Protein AF-A0A834YKR9-F1 (afdb_monomer_lite)

Secondary structure (DSSP, 8-state):
--------------------------------------PPP---HHHHHHEEE-TTS-EEEPPSS-SS-HHHHHTT-

Structure (mmCIF, N/CA/C/O backbone):
data_AF-A0A834YKR9-F1
#
_entry.id   AF-A0A834YKR9-F1
#
loop_
_atom_site.group_PDB
_atom_site.id
_atom_site.type_symbol
_atom_site.label_atom_id
_atom_site.label_alt_id
_atom_site.label_comp_id
_atom_site.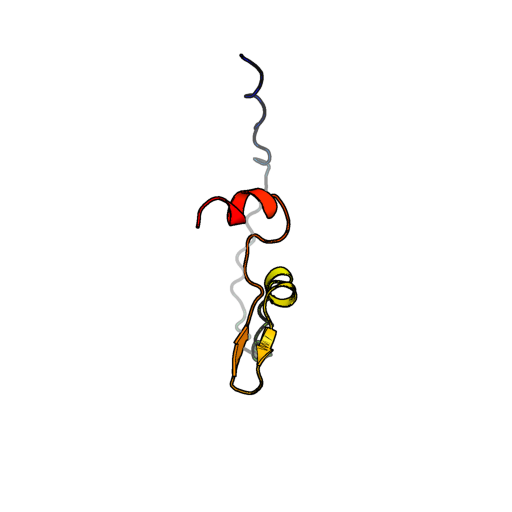label_asym_id
_atom_site.label_entity_id
_atom_site.label_seq_id
_atom_site.pdbx_PDB_ins_code
_atom_site.Cartn_x
_atom_site.Cartn_y
_atom_site.Cartn_z
_atom_site.occupancy
_atom_site.B_iso_or_equiv
_atom_site.auth_seq_id
_atom_site.auth_comp_id
_atom_site.auth_asym_id
_atom_site.auth_atom_id
_atom_site.pdbx_PDB_model_num
ATOM 1 N N . MET A 1 1 ? 36.682 -3.170 24.744 1.00 49.75 1 MET A N 1
ATOM 2 C CA . MET A 1 1 ? 35.213 -3.334 24.785 1.00 49.75 1 MET A CA 1
ATOM 3 C C . MET A 1 1 ? 34.731 -3.440 26.229 1.00 49.75 1 MET A C 1
ATOM 5 O O . MET A 1 1 ? 34.490 -4.533 26.708 1.00 49.75 1 MET A O 1
ATOM 9 N N . GLN A 1 2 ? 34.625 -2.318 26.938 1.00 54.66 2 GLN A N 1
ATOM 10 C CA . GLN A 1 2 ? 34.008 -2.236 28.268 1.00 54.66 2 GLN A CA 1
ATOM 11 C C . GLN A 1 2 ? 33.570 -0.781 28.449 1.00 54.66 2 GLN A C 1
ATOM 13 O O . GLN A 1 2 ? 34.425 0.059 28.706 1.00 54.66 2 GLN A O 1
ATOM 18 N N . ARG A 1 3 ? 32.306 -0.422 28.186 1.00 57.59 3 ARG A N 1
ATOM 19 C CA . ARG A 1 3 ? 31.857 0.971 28.415 1.00 57.59 3 ARG A CA 1
ATOM 20 C C . ARG A 1 3 ? 30.353 1.209 28.565 1.00 57.59 3 ARG A C 1
ATOM 22 O O . ARG A 1 3 ? 29.954 2.364 28.567 1.00 57.59 3 ARG A O 1
ATOM 29 N N . TRP A 1 4 ? 29.519 0.175 28.687 1.00 54.84 4 TRP A N 1
ATOM 30 C CA . TRP A 1 4 ? 28.061 0.369 28.645 1.00 54.84 4 TRP A CA 1
ATOM 31 C C . TRP A 1 4 ? 27.275 -0.573 29.557 1.00 54.84 4 TRP A C 1
ATOM 33 O O . TRP A 1 4 ? 26.328 -1.222 29.135 1.00 54.84 4 TRP A O 1
ATOM 43 N N . TYR A 1 5 ? 27.619 -0.620 30.838 1.00 60.09 5 TYR A N 1
ATOM 44 C CA . TYR A 1 5 ? 26.619 -0.949 31.851 1.00 60.09 5 TYR A CA 1
ATOM 45 C C . TYR A 1 5 ? 26.946 -0.180 33.123 1.00 60.09 5 TYR A C 1
ATOM 47 O O . TYR A 1 5 ? 28.059 -0.240 33.634 1.00 60.09 5 TYR A O 1
ATOM 55 N N . GLY A 1 6 ? 25.988 0.597 33.619 1.00 60.62 6 GLY A N 1
ATOM 56 C CA . GLY A 1 6 ? 26.177 1.288 34.887 1.00 60.62 6 GLY A CA 1
ATOM 57 C C . GLY A 1 6 ? 25.358 2.552 35.053 1.00 60.62 6 GLY A C 1
ATOM 58 O O . GLY A 1 6 ? 25.938 3.599 35.317 1.00 60.62 6 GLY A O 1
ATOM 59 N N . LYS A 1 7 ? 24.027 2.465 34.938 1.00 61.84 7 LYS A N 1
ATOM 60 C CA . LYS A 1 7 ? 23.131 3.326 35.727 1.00 61.84 7 LYS A CA 1
ATOM 61 C C . LYS A 1 7 ? 21.672 2.916 35.594 1.00 61.84 7 LYS A C 1
ATOM 63 O O . LYS A 1 7 ? 20.978 3.388 34.710 1.00 61.84 7 LYS A O 1
ATOM 68 N N . LEU A 1 8 ? 21.207 2.101 36.535 1.00 58.62 8 LEU A N 1
ATOM 69 C CA . LEU A 1 8 ? 19.835 2.165 37.032 1.00 58.62 8 LEU A CA 1
ATOM 70 C C . LEU A 1 8 ? 19.906 1.933 38.546 1.00 58.62 8 LEU A C 1
ATOM 72 O O . LEU A 1 8 ? 20.005 0.800 39.004 1.00 58.62 8 LEU A O 1
ATOM 76 N N . ARG A 1 9 ? 19.945 3.021 39.325 1.00 58.91 9 ARG A N 1
ATOM 77 C CA . ARG A 1 9 ? 19.644 2.978 40.761 1.00 58.91 9 ARG A CA 1
ATOM 78 C C . ARG A 1 9 ? 18.238 3.532 40.953 1.00 58.91 9 ARG A C 1
ATOM 80 O O . ARG A 1 9 ? 17.931 4.624 40.483 1.00 58.91 9 ARG A O 1
ATOM 87 N N . SER A 1 10 ? 17.423 2.710 4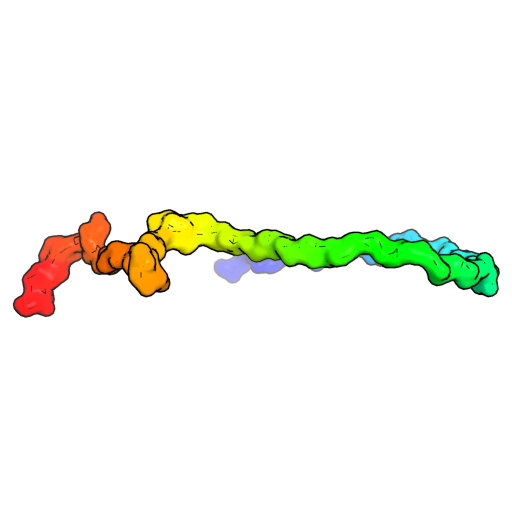1.596 1.00 56.09 10 SER A N 1
ATOM 88 C CA . SER A 1 10 ? 16.003 2.869 41.875 1.00 56.09 10 SER A CA 1
ATOM 89 C C . SER A 1 10 ? 15.689 4.149 42.647 1.00 56.09 10 SER A C 1
ATOM 91 O O . SER A 1 10 ? 16.413 4.513 43.572 1.00 56.09 10 SER A O 1
ATOM 93 N N . VAL A 1 11 ? 14.577 4.795 42.296 1.00 56.25 11 VAL A N 1
ATOM 94 C CA . VAL A 1 11 ? 13.997 5.921 43.036 1.00 56.25 11 VAL A CA 1
ATOM 95 C C . VAL A 1 11 ? 12.604 5.519 43.521 1.00 56.25 11 VAL A C 1
ATOM 97 O O . VAL A 1 11 ? 11.839 4.928 42.766 1.00 56.25 11 VAL A O 1
ATOM 100 N N . ALA A 1 12 ? 12.320 5.911 44.768 1.00 47.50 12 ALA A N 1
ATOM 101 C CA . ALA A 1 12 ? 11.042 5.900 45.488 1.00 47.50 12 ALA A CA 1
ATOM 102 C C . ALA A 1 12 ? 10.720 4.662 46.348 1.00 47.50 12 ALA A C 1
ATOM 104 O O . ALA A 1 12 ? 9.707 3.998 46.168 1.00 47.50 12 ALA A O 1
ATOM 105 N N . ALA A 1 13 ? 11.528 4.445 47.388 1.00 50.16 13 ALA A N 1
ATOM 106 C CA . ALA A 1 13 ? 11.013 3.986 48.678 1.00 50.16 13 ALA A CA 1
ATOM 107 C C . ALA A 1 13 ? 10.968 5.204 49.610 1.00 50.16 13 ALA A C 1
ATOM 109 O O . ALA A 1 13 ? 11.895 5.442 50.378 1.00 50.16 13 ALA A O 1
ATOM 110 N N . TYR A 1 14 ? 9.937 6.039 49.471 1.00 45.72 14 TYR A N 1
ATOM 111 C CA . TYR A 1 14 ? 9.635 7.056 50.474 1.00 45.72 14 TYR A CA 1
ATOM 112 C C . TYR A 1 14 ? 8.123 7.141 50.676 1.00 45.72 14 TYR A C 1
ATOM 114 O O . TYR A 1 14 ? 7.391 7.672 49.849 1.00 45.72 14 TYR A O 1
ATOM 122 N N . SER A 1 15 ? 7.706 6.563 51.800 1.00 42.28 15 SER A N 1
ATOM 123 C CA . SER A 1 15 ? 6.809 7.190 52.766 1.00 42.28 15 SER A CA 1
ATOM 124 C C . SER A 1 15 ? 5.463 7.706 52.252 1.00 42.28 15 SER A C 1
ATOM 126 O O . SER A 1 15 ? 5.357 8.840 51.794 1.00 42.28 15 SER A O 1
ATOM 128 N N . ARG A 1 16 ? 4.407 6.910 52.467 1.00 40.91 16 ARG A N 1
ATOM 129 C CA . ARG A 1 16 ? 3.106 7.427 52.928 1.00 40.91 16 ARG A CA 1
ATOM 130 C C . ARG A 1 16 ? 2.498 6.451 53.930 1.00 40.91 16 ARG A C 1
ATOM 132 O O . ARG A 1 16 ? 1.520 5.766 53.650 1.00 40.91 16 ARG A O 1
ATOM 139 N N . GLU A 1 17 ? 3.095 6.402 55.111 1.00 47.66 17 GLU A N 1
ATOM 140 C CA . GLU A 1 17 ? 2.357 6.021 56.309 1.00 47.66 17 GLU A CA 1
ATOM 141 C C . GLU A 1 17 ? 1.320 7.114 56.582 1.00 47.66 17 GLU A C 1
ATOM 143 O O . GLU A 1 17 ? 1.662 8.241 56.924 1.00 47.66 17 GLU A O 1
ATOM 148 N N . SER A 1 18 ? 0.048 6.809 56.359 1.00 47.44 18 SER A N 1
ATOM 149 C CA . SER A 1 18 ? -1.077 7.444 57.046 1.00 47.44 18 SER A CA 1
ATOM 150 C C . SER A 1 18 ? -2.319 6.643 56.681 1.00 47.44 18 SER A C 1
ATOM 152 O O . SER A 1 18 ? -2.868 6.757 55.585 1.00 47.44 18 SER A O 1
ATOM 154 N N . LEU A 1 19 ? -2.685 5.750 57.597 1.00 44.62 19 LEU A N 1
ATOM 155 C CA . LEU A 1 19 ? -3.927 4.993 57.605 1.00 44.62 19 LEU A CA 1
ATOM 156 C C . LEU A 1 19 ? -5.105 5.965 57.459 1.00 44.62 19 LEU A C 1
ATOM 158 O O . LEU A 1 19 ? -5.457 6.686 58.391 1.00 44.62 19 LEU A O 1
ATOM 162 N N . GLY A 1 20 ? -5.702 5.988 56.268 1.00 40.66 20 GLY A N 1
ATOM 163 C CA . GLY A 1 20 ? -6.962 6.669 56.019 1.00 40.66 20 GLY A CA 1
ATOM 164 C C . GLY A 1 20 ? -8.061 5.997 56.832 1.00 40.66 20 GLY A C 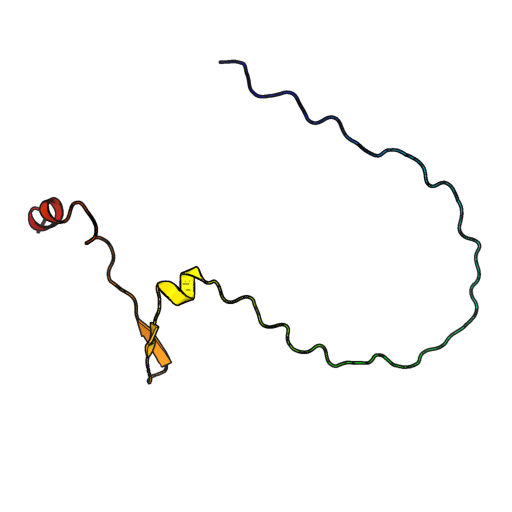1
ATOM 165 O O . GLY A 1 20 ? -8.396 4.838 56.601 1.00 40.66 20 GLY A O 1
ATOM 166 N N . PHE A 1 21 ? -8.574 6.743 57.805 1.00 43.44 21 PHE A N 1
ATOM 167 C CA . PHE A 1 21 ? -9.716 6.417 58.642 1.00 43.44 21 PHE A CA 1
ATOM 168 C C . PHE A 1 21 ? -10.859 5.783 57.840 1.00 43.44 21 PHE A C 1
ATOM 170 O O . PHE A 1 21 ? -11.319 6.320 56.831 1.00 43.44 21 PHE A O 1
ATOM 177 N N . LEU A 1 22 ? -11.345 4.650 58.343 1.00 44.03 22 LEU A N 1
ATOM 178 C CA . LEU A 1 22 ? -12.597 4.037 57.929 1.00 44.03 22 LEU A CA 1
ATOM 179 C C . LEU A 1 22 ? -13.740 5.047 58.113 1.00 44.03 22 LEU A C 1
ATOM 181 O O . LEU A 1 22 ? -14.058 5.431 59.235 1.00 44.03 22 LEU A O 1
ATOM 185 N N . SER A 1 23 ? -14.398 5.426 57.019 1.00 41.75 23 SER A N 1
ATOM 186 C CA . SER A 1 23 ? -15.761 5.958 57.054 1.00 41.75 23 SER A CA 1
ATOM 187 C C . SER A 1 23 ? -16.599 5.242 55.992 1.00 41.75 23 SER A C 1
ATOM 189 O O . SER A 1 23 ? -16.515 5.572 54.807 1.00 41.75 23 SER A O 1
ATOM 191 N N . PRO A 1 24 ? -17.381 4.217 56.374 1.00 57.72 24 PRO A N 1
ATOM 192 C CA . PRO A 1 24 ? -18.226 3.470 55.457 1.00 57.72 24 PRO A CA 1
ATOM 193 C C . PRO A 1 24 ? -19.664 3.988 55.523 1.00 57.72 24 PRO A C 1
ATOM 195 O O . PRO A 1 24 ? -20.555 3.285 55.987 1.00 57.72 24 PRO A O 1
ATOM 198 N N . GLN A 1 25 ? -19.923 5.222 55.085 1.00 55.09 25 GLN A N 1
ATOM 199 C CA . GLN A 1 25 ? -21.294 5.737 55.021 1.00 55.09 25 GLN A CA 1
ATOM 200 C C . GLN A 1 25 ? -21.479 6.716 53.861 1.00 55.09 25 GLN A C 1
ATOM 202 O O . GLN A 1 25 ? -21.273 7.914 54.013 1.00 55.09 25 GLN A O 1
ATOM 207 N N . ARG A 1 26 ? -21.956 6.200 52.721 1.00 49.81 26 ARG A N 1
ATOM 208 C CA . ARG A 1 26 ? -23.243 6.585 52.101 1.00 49.81 26 ARG A CA 1
ATOM 209 C C . ARG A 1 26 ? -23.287 6.152 50.639 1.00 49.81 26 ARG A C 1
ATOM 211 O O . ARG A 1 26 ? -22.599 6.682 49.776 1.00 49.81 26 ARG A O 1
ATOM 218 N N . ARG A 1 27 ? -24.170 5.184 50.384 1.00 57.06 27 ARG A N 1
ATOM 219 C CA . ARG A 1 27 ? -24.715 4.872 49.064 1.00 57.06 27 ARG A CA 1
ATOM 220 C C . ARG A 1 27 ? -25.318 6.150 48.477 1.00 57.06 27 ARG A C 1
ATOM 222 O O . ARG A 1 27 ? -26.377 6.575 48.922 1.00 57.06 27 ARG A O 1
ATOM 229 N N . LEU A 1 28 ? -24.672 6.712 47.467 1.00 56.00 28 LEU A N 1
ATOM 230 C CA . LEU A 1 28 ? -25.340 7.486 46.428 1.00 56.00 28 LEU A CA 1
ATOM 231 C C . LEU A 1 28 ? -25.005 6.794 45.111 1.00 56.00 28 LEU A C 1
ATOM 233 O O . LEU A 1 28 ? -24.078 7.163 44.400 1.00 56.00 28 LEU A O 1
ATOM 237 N N . LEU A 1 29 ? -25.735 5.716 44.823 1.00 59.00 29 LEU A N 1
ATOM 238 C CA . LEU A 1 29 ? -25.855 5.258 43.448 1.00 59.00 29 LEU A CA 1
ATOM 239 C C . LEU A 1 29 ? -26.694 6.312 42.739 1.00 59.00 29 LEU A C 1
ATOM 241 O O . LEU A 1 29 ? -27.904 6.257 42.879 1.00 59.00 29 LEU A O 1
ATOM 245 N N . HIS A 1 30 ? -26.097 7.275 42.040 1.00 43.34 30 HIS A N 1
ATOM 246 C CA . HIS A 1 30 ? -26.826 7.991 40.997 1.00 43.34 30 HIS A CA 1
ATOM 247 C C . HIS A 1 30 ? -25.898 8.633 39.964 1.00 43.34 30 HIS A C 1
ATOM 249 O O . HIS A 1 30 ? -24.999 9.399 40.290 1.00 43.34 30 HIS A O 1
ATOM 255 N N . TYR A 1 31 ? -26.241 8.315 38.713 1.00 43.19 31 TYR A N 1
ATOM 256 C CA . TYR A 1 31 ? -25.761 8.827 37.434 1.00 43.19 31 TYR A CA 1
ATOM 257 C C . TYR A 1 31 ? -24.331 8.455 37.027 1.00 43.19 31 TYR A C 1
ATOM 259 O O . TYR A 1 31 ? -23.360 9.129 37.340 1.00 43.19 31 TYR A O 1
ATOM 267 N N . CYS A 1 32 ? -24.237 7.398 36.214 1.00 49.31 32 CYS A N 1
ATOM 268 C CA . CYS A 1 32 ? -23.201 7.273 35.196 1.00 49.31 32 CYS A CA 1
ATOM 269 C C . CYS A 1 32 ? -23.667 8.117 33.998 1.00 49.31 32 CYS A C 1
ATOM 271 O O . CYS A 1 32 ? -24.617 7.710 33.322 1.00 49.31 32 CYS A O 1
ATOM 273 N N . PRO A 1 33 ? -23.119 9.319 33.757 1.00 65.06 33 PRO A N 1
ATOM 274 C CA . PRO A 1 33 ? -23.338 9.972 32.490 1.00 65.06 33 PRO A CA 1
ATOM 275 C C . PRO A 1 33 ? -22.447 9.308 31.438 1.00 65.06 33 PRO A C 1
ATOM 277 O O . PRO A 1 33 ? -21.357 8.821 31.726 1.00 65.06 33 PRO A O 1
ATOM 280 N N . GLN A 1 34 ? -22.936 9.389 30.207 1.00 58.25 34 GLN A N 1
ATOM 281 C CA . GLN A 1 34 ? -22.174 9.257 28.974 1.00 58.25 34 GLN A CA 1
ATOM 282 C C . GLN A 1 34 ? -21.773 7.830 28.613 1.00 58.25 34 GLN A C 1
ATOM 284 O O . GLN A 1 34 ? -20.702 7.329 28.944 1.00 58.25 34 GLN A O 1
ATOM 289 N N . PHE A 1 35 ? -22.647 7.231 27.793 1.00 47.97 35 PHE A N 1
ATOM 290 C CA . PHE A 1 35 ? -22.243 6.621 26.528 1.00 47.97 35 PHE A CA 1
ATOM 291 C C . PHE A 1 35 ? -20.798 6.989 26.199 1.00 47.97 35 PHE A C 1
ATOM 293 O O . PHE A 1 35 ? -20.494 8.141 25.889 1.00 47.97 35 PHE A O 1
ATOM 300 N N . HIS A 1 36 ? -19.905 6.021 26.359 1.00 58.22 36 HIS A N 1
ATOM 301 C CA . HIS A 1 36 ? -18.528 6.174 25.950 1.00 58.22 36 HIS A CA 1
ATOM 302 C C . HIS A 1 36 ? -18.570 6.339 24.431 1.00 58.22 36 HIS A C 1
ATOM 304 O O . HIS A 1 36 ? -18.750 5.362 23.703 1.00 58.22 36 HIS A O 1
ATOM 310 N N . GLU A 1 37 ? -18.509 7.587 23.966 1.00 61.56 37 GLU A N 1
ATOM 311 C CA . GLU A 1 37 ? -18.283 7.904 22.562 1.00 61.56 37 GLU A CA 1
ATOM 312 C C . GLU A 1 37 ? -17.144 7.000 22.076 1.00 61.56 37 GLU A C 1
ATOM 314 O O . GLU A 1 37 ? -16.112 6.917 22.760 1.00 61.56 37 GLU A O 1
ATOM 319 N N . PRO A 1 38 ? -17.311 6.256 20.967 1.00 69.69 38 PRO A N 1
ATOM 320 C CA . PRO A 1 38 ? -16.253 5.396 20.476 1.00 69.69 38 PRO A CA 1
ATOM 321 C C . PRO A 1 38 ? -15.060 6.289 20.157 1.00 69.69 38 PRO A C 1
ATOM 323 O O . PRO A 1 38 ? -15.064 7.043 19.185 1.00 69.69 38 PRO A O 1
ATOM 326 N N . VAL A 1 39 ? -14.052 6.230 21.028 1.00 72.81 39 VAL A N 1
ATOM 327 C CA . VAL A 1 39 ? -12.829 7.012 20.895 1.00 72.81 39 VAL A CA 1
ATOM 328 C C . VAL A 1 39 ? -12.288 6.731 19.495 1.00 72.81 39 VAL A C 1
ATOM 330 O O . VAL A 1 39 ? -12.050 5.558 19.182 1.00 72.81 39 VAL A O 1
ATOM 333 N N . PRO A 1 40 ? -12.120 7.750 18.630 1.00 76.69 40 PRO A N 1
ATOM 334 C CA . PRO A 1 40 ? -11.608 7.532 17.291 1.00 76.69 40 PRO A CA 1
ATOM 335 C C . PRO A 1 40 ? -10.275 6.809 17.409 1.00 76.69 40 PRO A C 1
ATOM 337 O O . PRO A 1 40 ? -9.321 7.335 17.992 1.00 76.69 40 PRO A O 1
ATOM 340 N N . PHE A 1 41 ? -10.211 5.583 16.895 1.00 80.62 41 PHE A N 1
ATOM 341 C CA . PHE A 1 41 ? -8.958 4.852 16.880 1.00 80.62 41 PHE A CA 1
ATOM 342 C C . PHE A 1 41 ? -7.939 5.703 16.112 1.00 80.62 41 PHE A C 1
ATOM 344 O O . PHE A 1 41 ? -8.246 6.222 15.030 1.00 80.62 41 PHE A O 1
ATOM 351 N N . PRO A 1 42 ? -6.731 5.905 16.658 1.00 80.75 42 PRO A N 1
ATOM 352 C CA . PRO A 1 42 ? -5.742 6.738 16.006 1.00 80.75 42 PRO A CA 1
ATOM 353 C C . PRO A 1 42 ? -5.381 6.120 14.655 1.00 80.75 42 PRO A C 1
ATOM 355 O O . PRO A 1 42 ? -4.748 5.067 14.567 1.00 80.75 42 PRO A O 1
ATOM 358 N N . VAL A 1 43 ? -5.787 6.788 13.576 1.00 79.62 43 VAL A N 1
ATOM 359 C CA . VAL A 1 43 ? -5.440 6.367 12.220 1.00 79.62 43 VAL A CA 1
ATOM 360 C C . VAL A 1 43 ? -3.949 6.604 12.024 1.00 79.62 43 VAL A C 1
ATOM 362 O O . VAL A 1 43 ? -3.456 7.733 12.104 1.00 79.62 43 VAL A O 1
ATOM 365 N N . ASN A 1 44 ? -3.213 5.531 11.746 1.00 86.31 44 ASN A N 1
ATOM 366 C CA . ASN A 1 44 ? -1.780 5.610 11.511 1.00 86.31 44 ASN A CA 1
ATOM 367 C C . ASN A 1 44 ? -1.489 6.534 10.309 1.00 86.31 44 ASN A C 1
ATOM 369 O O . ASN A 1 44 ? -1.810 6.209 9.162 1.00 86.31 44 ASN A O 1
ATOM 373 N N . ARG A 1 45 ? -0.846 7.687 10.553 1.00 88.31 45 ARG A N 1
ATOM 374 C CA . ARG A 1 45 ? -0.534 8.684 9.506 1.00 88.31 45 ARG A CA 1
ATOM 375 C C . ARG A 1 45 ? 0.308 8.107 8.360 1.00 88.31 45 ARG A C 1
ATOM 377 O O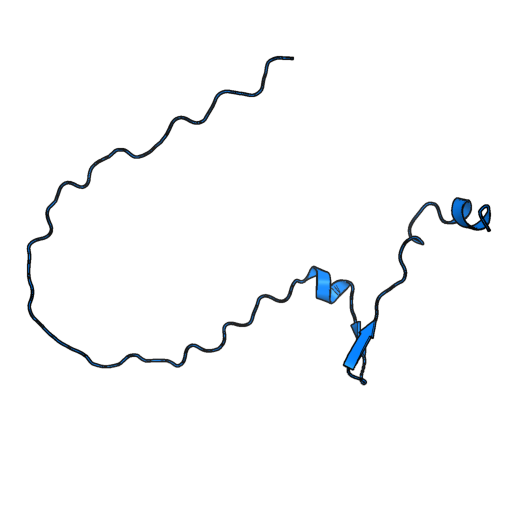 . ARG A 1 45 ? 0.138 8.523 7.217 1.00 88.31 45 ARG A O 1
ATOM 384 N N . SER A 1 46 ? 1.165 7.122 8.639 1.00 89.38 46 SER A N 1
ATOM 385 C CA . SER A 1 46 ? 1.967 6.421 7.623 1.00 89.38 46 SER A CA 1
ATOM 386 C C . SER A 1 46 ? 1.121 5.528 6.712 1.00 89.38 46 SER A C 1
ATOM 388 O O . SER A 1 46 ? 1.490 5.265 5.567 1.00 89.38 46 SER A O 1
ATOM 390 N N . PHE A 1 47 ? -0.021 5.038 7.194 1.00 91.25 47 PHE A N 1
ATOM 391 C CA . PHE A 1 47 ? -0.960 4.301 6.356 1.00 91.25 47 PHE A CA 1
ATOM 392 C C . PHE A 1 47 ? -1.629 5.248 5.352 1.00 91.25 47 PHE A C 1
ATOM 394 O O . PHE A 1 47 ? -1.604 4.998 4.148 1.00 91.25 47 PHE A O 1
ATOM 401 N N . LYS A 1 48 ? -2.107 6.404 5.827 1.00 89.12 48 LYS A N 1
ATOM 402 C CA . LYS A 1 48 ? -2.779 7.407 4.986 1.00 89.12 48 LYS A CA 1
ATOM 403 C C . LYS A 1 48 ? -1.889 7.968 3.866 1.00 89.12 48 LYS A C 1
ATOM 405 O O . LYS A 1 48 ? -2.401 8.351 2.822 1.00 89.12 48 LYS A O 1
ATOM 410 N N . SER A 1 49 ? -0.566 8.006 4.048 1.00 91.75 49 SER A N 1
ATOM 411 C CA . SER A 1 49 ? 0.363 8.477 3.008 1.00 91.75 49 SER A CA 1
ATOM 412 C C . SER A 1 49 ? 0.740 7.415 1.967 1.00 91.75 49 SER A C 1
ATOM 414 O O . SER A 1 49 ? 1.178 7.766 0.871 1.00 91.75 49 SER A O 1
ATOM 416 N N . ARG A 1 50 ? 0.592 6.121 2.283 1.00 95.38 50 ARG A N 1
ATOM 417 C CA . ARG A 1 50 ? 1.053 5.008 1.429 1.00 95.38 50 ARG A CA 1
ATOM 418 C C . ARG A 1 50 ? -0.065 4.304 0.666 1.00 95.38 50 ARG A C 1
ATOM 420 O O . ARG A 1 50 ? 0.209 3.708 -0.378 1.00 95.38 50 ARG A O 1
ATOM 427 N N . PHE A 1 51 ? -1.286 4.364 1.182 1.00 96.00 51 PHE A N 1
ATOM 428 C CA . PHE A 1 51 ? -2.431 3.608 0.688 1.00 96.00 51 PHE A CA 1
ATOM 429 C C . PHE A 1 51 ? -3.569 4.547 0.283 1.00 96.00 51 PHE A C 1
ATOM 431 O O . PHE A 1 51 ? -3.787 5.579 0.918 1.00 96.00 51 PHE A O 1
ATOM 438 N N . ARG A 1 52 ? -4.283 4.194 -0.789 1.00 94.88 52 ARG A N 1
ATOM 439 C CA . ARG A 1 52 ? -5.440 4.939 -1.304 1.00 94.88 52 ARG A CA 1
ATOM 440 C C . ARG A 1 52 ? -6.633 4.002 -1.431 1.00 94.88 52 ARG A C 1
ATOM 442 O O . ARG A 1 52 ? -6.500 2.953 -2.056 1.00 94.88 52 ARG A O 1
ATOM 449 N N . THR A 1 53 ? -7.766 4.390 -0.860 1.00 94.62 53 THR A N 1
ATOM 450 C CA . THR A 1 53 ? -9.038 3.678 -1.024 1.00 94.62 53 THR A CA 1
ATOM 451 C C . THR A 1 53 ? -9.679 4.077 -2.351 1.00 94.62 53 THR A C 1
ATOM 453 O O . THR A 1 53 ? -9.633 5.246 -2.733 1.00 94.62 53 THR A O 1
ATOM 456 N N . MET A 1 54 ? -10.231 3.102 -3.059 1.00 96.19 54 MET A N 1
ATOM 457 C CA . MET A 1 54 ? -10.935 3.257 -4.328 1.00 96.19 54 MET A CA 1
ATOM 458 C C . MET A 1 54 ? -12.455 3.278 -4.104 1.00 96.19 54 MET A C 1
ATOM 460 O O . MET A 1 54 ? -12.937 2.912 -3.034 1.00 96.19 54 MET A O 1
ATOM 464 N N . ASN A 1 55 ? -13.218 3.685 -5.122 1.00 96.44 55 ASN A N 1
ATOM 465 C CA . ASN A 1 55 ? -14.681 3.803 -5.036 1.00 96.44 55 ASN A CA 1
ATOM 466 C C . ASN A 1 55 ? -15.392 2.446 -4.871 1.00 96.44 55 ASN A C 1
ATOM 468 O O . ASN A 1 55 ? -16.501 2.396 -4.356 1.00 96.44 55 ASN A O 1
ATOM 472 N N . ASP A 1 56 ? -14.751 1.355 -5.290 1.00 96.62 56 ASP A N 1
ATOM 473 C CA . ASP A 1 56 ? -15.212 -0.031 -5.136 1.00 96.62 56 ASP A CA 1
ATOM 474 C C . ASP A 1 56 ? -14.869 -0.634 -3.757 1.00 96.62 56 ASP A C 1
ATOM 476 O O . ASP A 1 56 ? -15.108 -1.813 -3.511 1.00 96.62 56 ASP A O 1
ATOM 480 N N . GLY A 1 57 ? -14.276 0.157 -2.855 1.00 95.56 57 GLY A N 1
ATOM 481 C CA . GLY A 1 57 ? -13.853 -0.278 -1.523 1.00 95.56 57 GLY A CA 1
ATOM 482 C C . GLY A 1 57 ? -12.482 -0.961 -1.481 1.00 95.56 57 GLY A C 1
ATOM 483 O O . GLY A 1 57 ? -12.002 -1.294 -0.396 1.00 95.56 57 GLY A O 1
ATOM 484 N N . THR A 1 58 ? -11.804 -1.140 -2.618 1.00 97.00 58 THR A N 1
ATOM 485 C CA . THR A 1 58 ? -10.460 -1.736 -2.646 1.00 97.00 58 THR A CA 1
ATOM 486 C C . THR A 1 58 ? -9.376 -0.735 -2.229 1.00 97.00 58 THR A C 1
ATOM 488 O O . THR A 1 58 ? -9.550 0.483 -2.305 1.00 97.00 58 THR A O 1
ATOM 491 N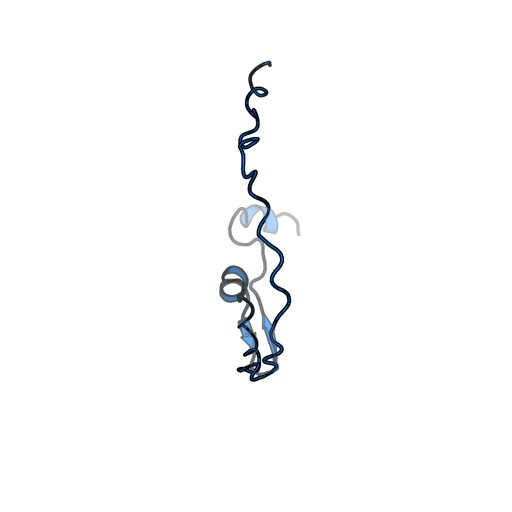 N . ILE A 1 59 ? -8.215 -1.229 -1.780 1.00 96.56 59 ILE A N 1
ATOM 492 C CA . ILE A 1 59 ? -7.071 -0.391 -1.387 1.00 96.56 59 ILE A CA 1
ATOM 493 C C . ILE A 1 59 ? -5.912 -0.590 -2.367 1.00 96.56 59 ILE A C 1
ATOM 495 O O . ILE A 1 59 ? -5.420 -1.701 -2.561 1.00 96.56 59 ILE A O 1
ATOM 499 N N . ARG A 1 60 ? -5.408 0.510 -2.936 1.00 96.19 60 ARG A N 1
ATOM 500 C CA . ARG A 1 60 ? -4.252 0.531 -3.846 1.00 96.19 60 ARG A CA 1
ATOM 501 C C . ARG A 1 60 ? -3.024 1.167 -3.200 1.00 96.19 60 ARG A C 1
ATOM 503 O O . ARG A 1 60 ? -3.116 2.011 -2.309 1.00 96.19 60 ARG A O 1
ATOM 510 N N . ARG A 1 61 ? -1.848 0.776 -3.697 1.00 96.88 61 ARG A N 1
ATOM 511 C CA . ARG A 1 61 ? -0.530 1.299 -3.298 1.00 96.88 61 ARG A CA 1
ATOM 512 C C . ARG A 1 61 ? 0.450 1.288 -4.468 1.00 96.88 61 ARG A C 1
ATOM 514 O O . ARG A 1 61 ? 0.291 0.519 -5.414 1.00 96.88 61 ARG A O 1
ATOM 521 N N . TRP A 1 62 ? 1.515 2.075 -4.355 1.00 95.75 62 TRP A N 1
ATOM 522 C CA . TRP A 1 62 ? 2.635 2.034 -5.295 1.00 95.75 62 TRP A CA 1
ATOM 523 C C . TRP A 1 62 ? 3.447 0.735 -5.173 1.00 95.75 62 TRP A C 1
ATOM 525 O O . TRP A 1 62 ? 3.636 0.199 -4.071 1.00 95.75 62 TRP A O 1
ATOM 535 N N . ARG A 1 63 ? 3.955 0.243 -6.313 1.00 93.75 63 ARG A N 1
ATOM 536 C CA . ARG A 1 63 ? 4.915 -0.871 -6.368 1.00 93.75 63 ARG A CA 1
ATOM 537 C C . ARG A 1 63 ? 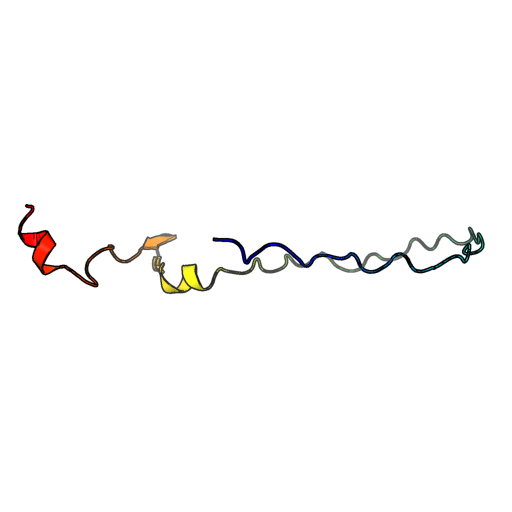6.257 -0.429 -5.778 1.00 93.75 63 ARG A C 1
ATOM 539 O O . ARG A 1 63 ? 6.698 0.701 -5.973 1.00 93.75 63 ARG A O 1
ATOM 546 N N . ALA A 1 64 ? 6.896 -1.322 -5.027 1.00 92.81 64 ALA A N 1
ATOM 547 C CA . ALA A 1 64 ? 8.168 -1.035 -4.376 1.00 92.81 64 ALA A CA 1
ATOM 548 C C . ALA A 1 64 ? 9.348 -1.097 -5.362 1.00 92.81 64 ALA A C 1
ATOM 550 O O . ALA A 1 64 ? 9.269 -1.715 -6.419 1.00 92.81 64 ALA A O 1
ATOM 551 N N . GLY A 1 65 ? 10.478 -0.500 -4.971 1.00 91.56 65 GLY A N 1
ATOM 552 C CA . GLY A 1 65 ? 11.771 -0.812 -5.581 1.00 91.56 65 GLY A CA 1
ATOM 553 C C . GLY A 1 65 ? 12.155 -0.031 -6.839 1.00 91.56 65 GLY A C 1
ATOM 554 O O . GLY A 1 65 ? 13.048 -0.495 -7.542 1.00 91.56 65 GLY A O 1
ATOM 555 N N . LYS A 1 66 ? 11.534 1.126 -7.110 1.00 90.94 66 LYS A N 1
ATOM 556 C CA . LYS A 1 66 ? 11.914 2.023 -8.223 1.00 90.94 66 LYS A CA 1
ATOM 557 C C . LYS A 1 66 ? 12.704 3.270 -7.790 1.00 90.94 66 LYS A C 1
ATOM 559 O O . LYS A 1 66 ? 13.207 3.994 -8.634 1.00 90.94 66 LYS A O 1
ATOM 564 N N . ARG A 1 67 ? 12.830 3.519 -6.481 1.00 93.69 67 ARG A N 1
ATOM 565 C CA . ARG A 1 67 ? 13.427 4.754 -5.937 1.00 93.69 67 ARG A CA 1
ATOM 566 C C . ARG A 1 67 ? 14.945 4.853 -6.132 1.00 93.69 67 ARG A C 1
ATOM 568 O O . ARG A 1 67 ? 15.454 5.949 -6.301 1.00 93.69 67 ARG A O 1
ATOM 575 N N . HIS A 1 68 ? 15.656 3.733 -6.064 1.00 93.69 68 HIS A N 1
ATOM 576 C CA . HIS A 1 68 ? 17.112 3.653 -6.197 1.00 93.69 68 HIS A CA 1
ATOM 577 C C . HIS A 1 68 ? 17.493 2.330 -6.873 1.00 93.69 68 HIS A C 1
ATOM 579 O O . HIS A 1 68 ? 16.672 1.410 -6.924 1.00 93.69 68 HIS A O 1
ATOM 585 N N . ASN A 1 69 ? 18.721 2.237 -7.392 1.00 90.88 69 ASN A N 1
ATOM 586 C CA . ASN A 1 69 ? 19.293 1.030 -8.012 1.00 90.88 69 ASN A CA 1
ATOM 587 C C . ASN A 1 69 ? 18.428 0.410 -9.125 1.00 90.88 69 ASN A C 1
ATOM 589 O O . ASN A 1 69 ? 18.466 -0.793 -9.363 1.00 90.88 69 ASN A O 1
ATOM 593 N N . ALA A 1 70 ? 17.628 1.224 -9.819 1.00 88.94 70 ALA A N 1
ATOM 594 C CA . ALA A 1 70 ? 16.726 0.733 -10.858 1.00 88.94 70 ALA A CA 1
ATOM 595 C C . ALA A 1 70 ? 17.476 0.184 -12.085 1.00 88.94 70 ALA A C 1
ATOM 597 O O . ALA A 1 70 ? 16.958 -0.710 -12.745 1.00 88.94 70 ALA A O 1
ATOM 598 N N . HIS A 1 71 ? 18.687 0.684 -12.357 1.00 87.56 71 HIS A N 1
ATOM 599 C CA . HIS A 1 71 ? 19.541 0.226 -13.457 1.00 87.56 71 HIS A CA 1
ATOM 600 C C . HIS A 1 71 ? 20.022 -1.223 -13.265 1.00 87.56 71 HIS A C 1
ATOM 602 O O . HIS A 1 71 ? 20.086 -1.971 -14.230 1.00 87.56 71 HIS A O 1
ATOM 608 N N . LEU A 1 72 ? 20.259 -1.660 -12.022 1.00 87.88 72 LEU A N 1
ATOM 609 C CA . LEU A 1 72 ? 20.681 -3.036 -11.720 1.00 87.88 72 LEU A CA 1
ATOM 610 C C . LEU A 1 72 ? 19.566 -4.066 -11.930 1.00 87.88 72 LEU A C 1
ATOM 612 O O . LEU A 1 72 ? 19.834 -5.249 -12.094 1.00 87.88 72 LEU A O 1
ATOM 616 N N . LYS A 1 73 ? 18.302 -3.633 -11.908 1.00 81.06 73 LYS A N 1
ATOM 617 C CA . LYS A 1 73 ? 17.148 -4.538 -11.991 1.00 81.06 73 LYS A CA 1
ATOM 618 C C . LYS A 1 73 ? 16.779 -4.940 -13.414 1.00 81.06 73 LYS A C 1
ATOM 620 O O . LYS A 1 73 ? 16.098 -5.940 -13.581 1.00 81.06 73 LYS A O 1
ATOM 625 N N . VAL A 1 74 ? 17.199 -4.164 -14.413 1.00 79.25 74 VAL A N 1
ATOM 626 C CA . VAL A 1 74 ? 16.957 -4.478 -15.833 1.00 79.25 74 VAL A CA 1
ATOM 627 C C . VAL A 1 74 ? 17.878 -5.605 -16.306 1.00 79.25 74 VAL A C 1
ATOM 629 O O . VAL A 1 74 ? 17.527 -6.343 -17.210 1.00 79.25 74 VAL A O 1
ATOM 632 N N . LEU A 1 75 ? 19.032 -5.763 -15.655 1.00 72.88 75 LEU A N 1
ATOM 633 C CA . LEU A 1 75 ? 20.071 -6.723 -16.028 1.00 72.88 75 LEU A CA 1
ATOM 634 C C . LEU A 1 75 ? 19.824 -8.150 -15.510 1.00 72.88 75 LEU A C 1
ATOM 636 O O . LEU A 1 75 ? 20.606 -9.042 -15.808 1.00 72.88 75 LEU A O 1
ATOM 640 N N . LEU A 1 76 ? 18.778 -8.363 -14.707 1.00 65.50 76 LEU A N 1
ATOM 641 C CA . LEU A 1 76 ? 18.480 -9.641 -14.045 1.00 65.50 76 LEU A CA 1
ATOM 642 C C . LEU A 1 76 ? 17.247 -10.352 -14.631 1.00 65.50 76 LEU A C 1
ATOM 644 O O . LEU A 1 76 ? 16.636 -11.157 -13.931 1.00 65.50 76 LEU A O 1
ATOM 648 N N . HIS A 1 77 ? 16.845 -10.025 -15.861 1.00 58.31 77 HIS A N 1
ATOM 649 C CA . HIS A 1 77 ? 15.576 -10.469 -16.438 1.00 58.31 77 HIS A CA 1
ATOM 650 C C . HIS A 1 77 ? 15.722 -11.197 -17.770 1.00 58.31 77 HIS A C 1
ATOM 652 O O . HIS A 1 77 ? 16.667 -10.864 -18.517 1.00 58.31 77 HIS A O 1
#

InterPro domains:
  IPR037229 Large ribosomal subunit protein bL35 superfamily [SSF143034] (44-71)

Sequence (77 aa):
MQRWYGKLRSVAAYSRESLGFLSPQRRLLHYCPQFHEPVPFPVNRSFKSRFRTMNDGTIRRWRAGKRHNAHLKVLLH

Organism: Tetracentron sinense (NCBI:txid13715)

Radius of gyration: 29.79 Å; chains: 1; bounding box: 62×20×75 Å

pLDDT: mean 70.65, std 19.74, range [40.66, 97.0]

Foldseek 3Di:
DDDDDDDDDDDDPDDDPDPDDDDPDDDDPDDDDDDPDPDPDPDDPVCVVAWDADPVRDIDGDDDDPPPPVVVVVVPD